Protein AF-A0A538I594-F1 (afdb_monomer_lite)

Radius of gyration: 25.8 Å; chains: 1; bounding box: 52×41×67 Å

Secondary structure (DSSP, 8-state):
-HHHHHHHHHHHHHHHHHHHHHSS------HHHHHHHHHHHHHHHHHHHHHHHHHHHHEEEEEEESBS-TT-TTSSEEEE-TTS-EEEE-B-EEPPTTPPPSEEEEEE-GGGHHHHHHHHHHHHHHHT-

pLDDT: mean 72.82, std 14.27, range [46.5, 92.06]

Structure (mmCIF, N/CA/C/O backbone):
data_AF-A0A538I594-F1
#
_entry.id   AF-A0A538I594-F1
#
loop_
_atom_site.group_PDB
_atom_site.id
_atom_site.type_symbol
_atom_site.label_atom_id
_atom_site.label_alt_id
_atom_site.label_comp_id
_atom_site.label_asym_id
_atom_site.label_entity_id
_atom_site.label_seq_id
_atom_site.pdbx_PDB_ins_code
_atom_site.Cartn_x
_atom_site.Cartn_y
_atom_site.Cartn_z
_atom_site.occupancy
_atom_site.B_iso_or_equiv
_atom_site.auth_seq_id
_atom_site.auth_comp_id
_atom_site.auth_asym_id
_atom_site.auth_atom_id
_atom_site.pdbx_PDB_model_num
ATOM 1 N N . MET A 1 1 ? -6.028 -26.132 -0.667 1.00 47.94 1 MET A N 1
ATOM 2 C CA . MET A 1 1 ? -5.666 -26.737 0.640 1.00 47.94 1 MET A CA 1
ATOM 3 C C . MET A 1 1 ? -5.294 -25.718 1.724 1.00 47.94 1 MET A C 1
ATOM 5 O O . MET A 1 1 ? -5.805 -25.833 2.826 1.00 47.94 1 MET A O 1
ATOM 9 N N . LYS A 1 2 ? -4.496 -24.674 1.438 1.00 50.09 2 LYS A N 1
ATOM 10 C CA . LYS A 1 2 ? -4.103 -23.657 2.445 1.00 50.09 2 LYS A CA 1
ATOM 11 C C . LYS A 1 2 ? -5.279 -22.894 3.092 1.00 50.09 2 LYS A C 1
ATOM 13 O O . LYS A 1 2 ? -5.247 -22.612 4.282 1.00 50.09 2 LYS A O 1
ATOM 18 N N . ARG A 1 3 ? -6.347 -22.616 2.330 1.00 48.97 3 ARG A N 1
ATOM 19 C CA . ARG A 1 3 ? -7.559 -21.928 2.829 1.00 48.97 3 ARG A CA 1
ATOM 20 C C . ARG A 1 3 ? -8.411 -22.790 3.771 1.00 48.97 3 ARG A C 1
ATOM 22 O O . ARG A 1 3 ? -9.019 -22.259 4.689 1.00 48.97 3 ARG A O 1
ATOM 29 N N . PHE A 1 4 ? -8.404 -24.110 3.578 1.00 50.75 4 PHE A N 1
ATOM 30 C CA . PHE A 1 4 ? -9.107 -25.058 4.450 1.00 50.75 4 PHE A CA 1
ATOM 31 C C . PHE A 1 4 ? -8.373 -25.260 5.777 1.00 50.75 4 PHE A C 1
ATOM 33 O O . PHE A 1 4 ? -9.011 -25.311 6.819 1.00 50.75 4 PHE A O 1
ATOM 40 N N . LEU A 1 5 ? -7.037 -25.275 5.751 1.00 52.72 5 LEU A N 1
ATOM 41 C CA . LEU A 1 5 ? -6.219 -25.280 6.967 1.00 52.72 5 LEU A CA 1
ATOM 42 C C . LEU A 1 5 ? -6.446 -24.021 7.814 1.00 52.72 5 LEU A C 1
ATOM 44 O O . LEU A 1 5 ? -6.625 -24.131 9.020 1.00 52.72 5 LEU A O 1
ATOM 48 N N . ALA A 1 6 ? -6.520 -22.841 7.191 1.00 54.38 6 ALA A N 1
ATOM 49 C CA . ALA A 1 6 ? -6.804 -21.599 7.911 1.00 54.38 6 ALA A CA 1
ATOM 50 C C . ALA A 1 6 ? -8.188 -21.605 8.592 1.00 54.38 6 ALA A C 1
ATOM 52 O O . ALA A 1 6 ? -8.308 -21.141 9.721 1.00 54.38 6 ALA A O 1
ATOM 53 N N . LEU A 1 7 ? -9.210 -22.165 7.932 1.00 55.16 7 LEU A N 1
ATOM 54 C CA . LEU A 1 7 ? -10.563 -22.321 8.484 1.00 55.16 7 LEU A CA 1
ATOM 55 C C . LEU A 1 7 ? -10.644 -23.376 9.598 1.00 55.16 7 LEU A C 1
ATOM 57 O O . LEU A 1 7 ? -11.351 -23.184 10.582 1.00 55.16 7 LEU A O 1
ATOM 61 N N . ALA A 1 8 ? -9.905 -24.478 9.471 1.00 54.72 8 ALA A N 1
ATOM 62 C CA . ALA A 1 8 ? -9.857 -25.515 10.498 1.00 54.72 8 ALA A CA 1
ATOM 63 C C . ALA A 1 8 ? -9.151 -25.023 11.772 1.00 54.72 8 ALA A C 1
ATOM 65 O O . ALA A 1 8 ? -9.608 -25.298 12.879 1.00 54.72 8 ALA A O 1
ATOM 66 N N . VAL A 1 9 ? -8.077 -24.241 11.622 1.00 58.16 9 VAL A N 1
ATOM 67 C CA . VAL A 1 9 ? -7.351 -23.646 12.753 1.00 58.16 9 VAL A CA 1
ATOM 68 C C . VAL A 1 9 ? -8.219 -22.621 13.486 1.00 58.16 9 VAL A C 1
ATOM 70 O O . VAL A 1 9 ? -8.278 -22.647 14.713 1.00 58.16 9 VAL A O 1
ATOM 73 N N . THR A 1 10 ? -8.952 -21.758 12.777 1.00 59.28 10 THR A N 1
ATOM 74 C CA . THR A 1 10 ? -9.850 -20.787 13.429 1.00 59.28 10 THR A CA 1
ATOM 75 C C . THR A 1 10 ? -11.040 -21.456 14.115 1.00 59.28 10 THR A C 1
ATOM 77 O O . THR A 1 10 ? -11.395 -21.059 15.225 1.00 59.28 10 THR A O 1
ATOM 80 N N . ALA A 1 11 ? -11.611 -22.507 13.518 1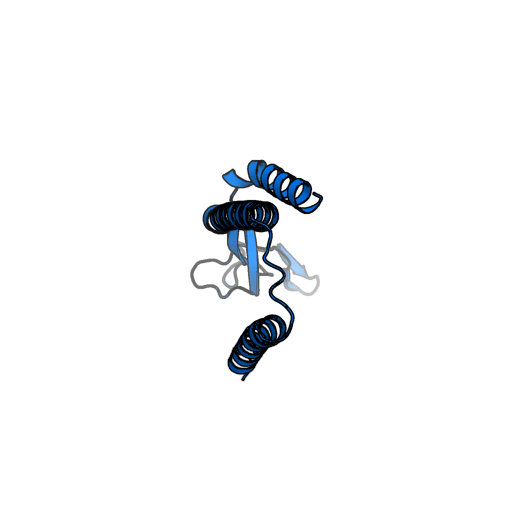.00 51.22 11 ALA A N 1
ATOM 81 C CA . ALA A 1 11 ? -12.671 -23.293 14.146 1.00 51.22 11 ALA A CA 1
ATOM 82 C C . ALA A 1 11 ? -12.179 -24.026 15.409 1.00 51.22 11 ALA A C 1
ATOM 84 O O . ALA A 1 11 ? -12.854 -23.995 16.437 1.00 51.22 11 ALA A O 1
ATOM 85 N N . ALA A 1 12 ? -10.981 -24.618 15.375 1.00 53.50 12 ALA A N 1
ATOM 86 C CA . ALA A 1 12 ? -10.391 -25.293 16.530 1.00 53.50 12 ALA A CA 1
ATOM 87 C C . ALA A 1 12 ? -10.090 -24.324 17.688 1.00 53.50 12 ALA A C 1
ATOM 89 O O . ALA A 1 12 ? -10.335 -24.656 18.846 1.00 53.50 12 ALA A O 1
ATOM 90 N N . VAL A 1 13 ? -9.631 -23.104 17.389 1.00 59.88 13 VAL A N 1
ATOM 91 C CA . VAL A 1 13 ? -9.413 -22.057 18.402 1.00 59.88 13 VAL A CA 1
ATOM 92 C C . VAL A 1 13 ? -10.740 -21.597 19.018 1.00 59.88 13 VAL A C 1
ATOM 94 O O . VAL A 1 13 ? -10.824 -21.443 20.236 1.00 59.88 13 VAL A O 1
ATOM 97 N N . ALA A 1 14 ? -11.797 -21.440 18.213 1.00 54.84 14 ALA A N 1
ATOM 98 C CA . ALA A 1 14 ? -13.121 -21.052 18.702 1.00 54.84 14 ALA A CA 1
ATOM 99 C C . ALA A 1 14 ? -13.753 -22.122 19.613 1.00 54.84 14 ALA A C 1
ATOM 101 O O . ALA A 1 14 ? -14.305 -21.789 20.662 1.00 54.84 14 ALA A O 1
ATOM 102 N N . VAL A 1 15 ? -13.622 -23.405 19.254 1.00 53.19 15 VAL A N 1
ATOM 103 C CA . VAL A 1 15 ? -14.098 -24.531 20.077 1.00 53.19 15 VAL A CA 1
ATOM 104 C C . VAL A 1 15 ? -13.243 -24.696 21.338 1.00 53.19 15 VAL A C 1
ATOM 106 O O . VAL A 1 15 ? -13.791 -24.936 22.411 1.00 53.19 15 VAL A O 1
ATOM 109 N N . GLY A 1 16 ? -11.924 -24.491 21.249 1.00 52.03 16 GLY A N 1
ATOM 110 C CA . GLY A 1 16 ? -11.021 -24.513 22.404 1.00 52.03 16 GLY A CA 1
ATOM 111 C C . GLY A 1 16 ? -11.332 -23.420 23.434 1.00 52.03 16 GLY A C 1
ATOM 112 O O . GLY A 1 16 ? -11.345 -23.694 24.632 1.00 52.03 16 GLY A O 1
ATOM 113 N N . LEU A 1 17 ? -11.670 -22.208 22.981 1.00 55.00 17 LEU A N 1
ATOM 114 C CA . LEU A 1 17 ? -12.136 -21.111 23.843 1.00 55.00 17 LEU A CA 1
ATOM 115 C C . LEU A 1 17 ? -13.481 -21.428 24.522 1.00 55.00 17 LEU A C 1
ATOM 117 O O . LEU A 1 17 ? -13.682 -21.074 25.684 1.00 55.00 17 LEU A O 1
ATOM 121 N N . TYR A 1 18 ? -14.387 -22.125 23.830 1.00 52.06 18 TYR A N 1
ATOM 122 C CA . TYR A 1 18 ? -15.671 -22.553 24.396 1.00 52.06 18 TYR A CA 1
ATOM 123 C C . TYR A 1 18 ? -15.510 -23.691 25.419 1.00 52.06 18 TYR A C 1
ATOM 125 O O . TYR A 1 18 ? -16.112 -23.660 26.487 1.00 52.06 18 TYR A O 1
ATOM 133 N N . ALA A 1 19 ? -14.649 -24.673 25.141 1.00 54.78 19 ALA A N 1
ATOM 134 C CA . ALA A 1 19 ? -14.382 -25.782 26.057 1.00 54.78 19 ALA A CA 1
ATOM 135 C C . ALA A 1 19 ? -13.633 -25.330 27.325 1.00 54.78 19 ALA A C 1
ATOM 137 O O . ALA A 1 19 ? -13.956 -25.781 28.421 1.00 54.78 19 ALA A O 1
ATOM 138 N N . ALA A 1 20 ? -12.697 -24.381 27.200 1.00 55.34 20 ALA A N 1
ATOM 139 C CA . ALA A 1 20 ? -11.981 -23.799 28.338 1.00 55.34 20 ALA A CA 1
ATOM 140 C C . ALA A 1 20 ? -12.874 -22.933 29.252 1.00 55.34 20 ALA A C 1
ATOM 142 O O . ALA A 1 20 ? -12.506 -22.669 30.393 1.00 55.34 20 ALA A O 1
ATOM 143 N N . THR A 1 21 ? -14.044 -22.498 28.772 1.00 55.22 21 THR A N 1
ATOM 144 C CA . THR A 1 21 ? -15.006 -21.683 29.537 1.00 55.22 21 THR A CA 1
ATOM 145 C C . THR A 1 21 ? -16.219 -22.475 30.033 1.00 55.22 21 THR A C 1
ATOM 147 O O . THR A 1 21 ? -16.965 -21.978 30.874 1.00 55.22 21 THR A O 1
ATOM 150 N N . ALA A 1 22 ? -16.409 -23.714 29.566 1.00 55.38 22 ALA A N 1
ATOM 151 C CA . ALA A 1 22 ? -17.561 -24.550 29.909 1.00 55.38 22 ALA A CA 1
ATOM 152 C C . ALA A 1 22 ? -17.384 -25.381 31.198 1.00 55.38 22 ALA A C 1
ATOM 154 O O . ALA A 1 22 ? -18.372 -25.857 31.753 1.00 55.38 22 ALA A O 1
ATOM 155 N N . GLY A 1 23 ? -16.152 -25.558 31.686 1.00 48.25 23 GLY A N 1
ATOM 156 C CA . GLY A 1 23 ? -15.827 -26.488 32.774 1.00 48.25 23 GLY A CA 1
ATOM 157 C C . GLY A 1 23 ? -14.871 -25.911 33.811 1.00 48.25 23 GLY A C 1
ATOM 158 O O . GLY A 1 23 ? -13.800 -26.452 34.045 1.00 48.25 23 GLY A O 1
ATOM 159 N N . GLY A 1 24 ? -15.235 -24.797 34.428 1.00 46.50 24 GLY A N 1
ATOM 160 C CA . GLY A 1 24 ? -14.494 -24.227 35.545 1.00 46.50 24 GLY A CA 1
ATOM 161 C C . GLY A 1 24 ? -15.327 -23.101 36.107 1.00 46.50 24 GLY A C 1
ATOM 162 O O . GLY A 1 24 ? -15.676 -22.201 35.353 1.00 46.50 24 GLY A O 1
ATOM 163 N N . THR A 1 25 ? -15.734 -23.241 37.371 1.00 46.50 25 THR A N 1
ATOM 164 C CA . THR A 1 25 ? -16.431 -22.261 38.220 1.00 46.50 25 THR A CA 1
ATOM 165 C C . THR A 1 25 ? -16.622 -20.911 37.548 1.00 46.50 25 THR A C 1
ATOM 167 O O . THR A 1 25 ? -15.621 -20.266 37.249 1.00 46.50 25 THR A O 1
ATOM 170 N N . GLN A 1 26 ? -17.876 -20.484 37.343 1.00 50.38 26 GLN A N 1
ATOM 171 C CA . GLN A 1 26 ? -18.222 -19.117 36.956 1.00 50.38 26 GLN A CA 1
ATOM 172 C C . GLN A 1 26 ? -17.475 -18.147 37.876 1.00 50.38 26 GLN A C 1
ATOM 174 O O . GLN A 1 26 ? -17.975 -17.743 38.924 1.00 50.38 26 GLN A O 1
ATOM 179 N N . GLN A 1 27 ? -16.254 -17.777 37.504 1.00 51.72 27 GLN A N 1
ATOM 180 C CA . GLN A 1 27 ? -15.569 -16.657 38.088 1.00 51.72 27 GLN A CA 1
ATOM 181 C C . GLN A 1 27 ? -16.310 -15.501 37.461 1.00 51.72 27 GLN A C 1
ATOM 183 O O . GLN A 1 27 ? -15.994 -15.077 36.351 1.00 51.72 27 GLN A O 1
ATOM 188 N N . ALA A 1 28 ? -17.423 -15.146 38.112 1.00 53.97 28 ALA A N 1
ATOM 189 C CA . ALA A 1 28 ? -18.292 -14.074 37.702 1.00 53.97 28 ALA A CA 1
ATOM 190 C C . ALA A 1 28 ? -17.369 -12.891 37.475 1.00 53.97 28 ALA A C 1
ATOM 192 O O . ALA A 1 28 ? -16.782 -12.363 38.423 1.00 53.97 28 ALA A O 1
ATOM 193 N N . VAL A 1 29 ? -17.158 -12.573 36.196 1.00 58.12 29 VAL A N 1
ATOM 194 C CA . VAL A 1 29 ? -16.347 -11.440 35.787 1.00 58.12 29 VAL A CA 1
ATOM 195 C C . VAL A 1 29 ? -16.963 -10.287 36.543 1.00 58.12 29 VAL A C 1
ATOM 197 O O . VAL A 1 29 ? -18.147 -9.990 36.347 1.00 58.12 29 VAL A O 1
ATOM 200 N N . THR A 1 30 ? -16.230 -9.730 37.506 1.00 74.75 30 THR A N 1
ATOM 201 C CA . THR A 1 30 ? -16.848 -8.743 38.386 1.00 74.75 30 THR A CA 1
ATOM 202 C C . THR A 1 30 ? -17.360 -7.612 37.497 1.00 74.75 30 THR A C 1
ATOM 204 O O . THR A 1 30 ? -16.761 -7.346 36.447 1.00 74.75 30 THR A O 1
ATOM 207 N N . PRO A 1 31 ? -18.454 -6.921 37.850 1.00 78.19 31 PRO A N 1
ATOM 208 C CA . PRO A 1 31 ? -18.948 -5.818 37.029 1.00 78.19 31 PRO A CA 1
ATOM 209 C C . PRO A 1 31 ? -17.831 -4.829 36.652 1.00 78.19 31 PRO A C 1
ATOM 211 O O . PRO A 1 31 ? -17.776 -4.349 35.522 1.00 78.19 31 PRO A O 1
ATOM 214 N N . ALA A 1 32 ? -16.864 -4.620 37.554 1.00 76.25 32 ALA A N 1
ATOM 215 C CA . ALA A 1 32 ? -15.647 -3.855 37.301 1.00 76.25 32 ALA A CA 1
ATOM 216 C C . ALA A 1 32 ? -14.744 -4.460 36.205 1.00 76.25 32 ALA A C 1
ATOM 218 O O . ALA A 1 32 ? -14.332 -3.737 35.296 1.00 76.25 32 ALA A O 1
ATOM 219 N N . GLN A 1 33 ? -14.461 -5.767 36.247 1.00 79.00 33 GLN A N 1
ATOM 220 C CA . GLN A 1 33 ? -13.689 -6.470 35.214 1.00 79.00 33 GLN A CA 1
ATOM 221 C C . GLN A 1 33 ? -14.402 -6.449 33.854 1.00 79.00 33 GLN A C 1
ATOM 223 O O . GLN A 1 33 ? -13.762 -6.204 32.831 1.00 79.00 33 GLN A O 1
ATOM 228 N N . PHE A 1 34 ? -15.726 -6.618 33.829 1.00 83.06 34 PHE A N 1
ATOM 229 C CA . PHE A 1 34 ? -16.500 -6.563 32.588 1.00 83.06 34 PHE A CA 1
ATOM 230 C C . PHE A 1 34 ? -16.502 -5.151 31.984 1.00 83.06 34 PHE A C 1
ATOM 232 O O . PHE A 1 34 ? -16.322 -4.982 30.777 1.00 83.06 34 PHE A O 1
ATOM 239 N N . ILE A 1 35 ? -16.631 -4.112 32.817 1.00 82.88 35 ILE A N 1
ATOM 240 C CA . ILE A 1 35 ? -16.526 -2.713 32.381 1.00 82.88 35 ILE A CA 1
ATOM 241 C C . ILE A 1 35 ? -15.119 -2.407 31.851 1.00 82.88 35 ILE A C 1
ATOM 243 O O . ILE A 1 35 ? -14.991 -1.742 30.819 1.00 82.88 35 ILE A O 1
ATOM 247 N N . ALA A 1 36 ? -14.068 -2.879 32.527 1.00 84.12 36 ALA A N 1
ATOM 248 C CA . ALA A 1 36 ? -12.688 -2.699 32.082 1.00 84.12 36 ALA A CA 1
ATOM 249 C C . ALA A 1 36 ? -12.448 -3.371 30.722 1.00 84.12 36 ALA A C 1
ATOM 251 O O . ALA A 1 36 ? -11.948 -2.724 29.798 1.00 84.12 36 ALA A O 1
ATOM 252 N N . LEU A 1 37 ? -12.904 -4.615 30.559 1.00 84.00 37 LEU A N 1
ATOM 253 C CA . LEU A 1 37 ? -12.810 -5.347 29.299 1.00 84.00 37 LEU A CA 1
ATOM 254 C C . LEU A 1 37 ? -13.598 -4.652 28.182 1.00 84.00 37 LEU A C 1
ATOM 256 O O . LEU A 1 37 ? -13.070 -4.421 27.097 1.00 84.00 37 LEU A O 1
ATOM 260 N N . LYS A 1 38 ? -14.837 -4.222 28.450 1.00 86.19 38 LYS A N 1
ATOM 261 C CA . LYS A 1 38 ? -15.654 -3.473 27.483 1.00 86.19 38 LYS A CA 1
ATOM 262 C C . LYS A 1 38 ? -14.952 -2.193 27.022 1.00 86.19 38 LYS A C 1
ATOM 264 O O . LYS A 1 38 ? -14.984 -1.872 25.831 1.00 86.19 38 LYS A O 1
ATOM 269 N N . LYS A 1 39 ? -14.294 -1.469 27.936 1.00 87.81 39 LYS A N 1
ATOM 270 C CA . LYS A 1 39 ? -13.485 -0.285 27.597 1.00 87.81 39 LYS A CA 1
ATOM 271 C C . LYS A 1 39 ? -12.299 -0.651 26.705 1.00 87.81 39 LYS A C 1
ATOM 273 O O . LYS A 1 39 ? -12.087 0.035 25.707 1.00 87.81 39 LYS A O 1
ATOM 278 N N . GLN A 1 40 ? -11.573 -1.722 27.023 1.00 85.19 40 GLN A N 1
ATOM 279 C CA . GLN A 1 40 ? -10.452 -2.199 26.207 1.00 85.19 40 GLN A CA 1
ATOM 280 C C . GLN A 1 40 ? -10.904 -2.601 24.799 1.00 85.19 40 GLN A C 1
ATOM 282 O O . GLN A 1 40 ? -10.331 -2.125 23.825 1.00 85.19 40 GLN A O 1
ATOM 287 N N . VAL A 1 41 ? -11.984 -3.378 24.674 1.00 88.81 41 VAL A N 1
ATOM 288 C CA . VAL A 1 41 ? -12.535 -3.788 23.372 1.00 88.81 41 VAL A CA 1
ATOM 289 C C . VAL A 1 41 ? -12.999 -2.575 22.567 1.00 88.81 41 VAL A C 1
ATOM 291 O O . VAL A 1 41 ? -12.672 -2.450 21.390 1.00 88.81 41 VAL A O 1
ATOM 294 N N . THR A 1 42 ? -13.700 -1.632 23.202 1.00 90.81 42 THR A N 1
ATOM 295 C CA . THR A 1 42 ? -14.146 -0.397 22.534 1.00 90.81 42 THR A CA 1
ATOM 296 C C . THR A 1 42 ? -12.961 0.436 22.050 1.00 90.81 42 THR A C 1
ATOM 298 O O . THR A 1 42 ? -13.017 1.027 20.972 1.00 90.81 42 THR A O 1
ATOM 301 N N . LYS A 1 43 ? -11.882 0.496 22.835 1.00 85.25 43 LYS A N 1
ATOM 302 C CA . LYS A 1 43 ? -10.649 1.178 22.444 1.00 85.25 43 LYS A CA 1
ATOM 303 C C . LYS A 1 43 ? -9.975 0.469 21.270 1.00 85.25 43 LYS A C 1
ATOM 305 O O . LYS A 1 43 ? -9.745 1.106 20.250 1.00 85.25 43 LYS A O 1
ATOM 310 N N . MET A 1 44 ? -9.777 -0.843 21.359 1.00 84.88 44 MET A N 1
ATOM 311 C CA . MET A 1 44 ? -9.168 -1.634 20.290 1.00 84.88 44 MET A CA 1
ATOM 312 C C . MET A 1 44 ? -9.960 -1.526 18.980 1.00 84.88 44 MET A C 1
ATOM 314 O O . MET A 1 44 ? -9.378 -1.366 17.912 1.00 84.88 44 MET A O 1
ATOM 318 N N . GLN A 1 45 ? -11.294 -1.511 19.053 1.00 90.19 45 GLN A N 1
ATOM 319 C CA . GLN A 1 45 ? -12.157 -1.280 17.894 1.00 90.19 45 GLN A CA 1
ATOM 320 C C . GLN A 1 45 ? -11.898 0.091 17.244 1.00 90.19 45 GLN A C 1
ATOM 322 O O . GLN A 1 45 ? -11.856 0.192 16.016 1.00 90.19 45 GLN A O 1
ATOM 327 N N . LYS A 1 46 ? -11.709 1.148 18.047 1.00 87.75 46 LYS A N 1
ATOM 328 C CA . LYS A 1 46 ? -11.373 2.492 17.547 1.00 87.75 46 LYS A CA 1
ATOM 329 C C . LYS A 1 46 ? -9.990 2.529 16.906 1.00 87.75 46 LYS A C 1
ATOM 331 O O . LYS A 1 46 ? -9.838 3.140 15.847 1.00 87.75 46 LYS A O 1
ATOM 336 N N . ASP A 1 47 ? -9.015 1.856 17.503 1.00 82.31 47 ASP A N 1
ATOM 337 C CA . ASP A 1 47 ? -7.645 1.812 16.992 1.00 82.31 47 ASP A CA 1
ATOM 338 C C . ASP A 1 47 ? -7.597 1.061 15.651 1.00 82.31 47 ASP A C 1
ATOM 340 O O . ASP A 1 47 ? -7.048 1.569 14.673 1.00 82.31 47 ASP A O 1
ATOM 344 N N . VAL A 1 48 ? -8.295 -0.078 15.548 1.00 88.12 48 VAL A N 1
ATOM 345 C CA . VAL A 1 48 ? -8.456 -0.826 14.290 1.00 88.12 48 VAL A CA 1
ATOM 346 C C . VAL A 1 48 ? -9.148 0.017 13.221 1.00 88.12 48 VAL A C 1
ATOM 348 O O . VAL A 1 48 ? -8.709 0.025 12.073 1.00 88.12 48 VAL A O 1
ATOM 351 N N . ASN A 1 49 ? -10.210 0.748 13.566 1.00 87.56 49 ASN A N 1
ATOM 352 C CA . ASN A 1 49 ? -10.896 1.614 12.606 1.00 87.56 49 ASN A CA 1
ATOM 353 C C . ASN A 1 49 ? -9.995 2.766 12.131 1.00 87.56 49 ASN A C 1
ATOM 355 O O . ASN A 1 49 ? -10.002 3.105 10.947 1.00 87.56 49 ASN A O 1
ATOM 359 N N . THR A 1 50 ? -9.184 3.326 13.032 1.00 85.62 50 THR A N 1
ATOM 360 C CA . THR A 1 50 ? -8.200 4.364 12.698 1.00 85.62 50 THR A CA 1
ATOM 361 C C . THR A 1 50 ? -7.148 3.821 11.737 1.00 85.62 50 THR A C 1
ATOM 363 O O . THR A 1 50 ? -6.885 4.442 10.707 1.00 85.62 50 THR A O 1
ATOM 366 N N . LEU A 1 51 ? -6.603 2.634 12.018 1.00 84.88 51 LEU A N 1
ATOM 367 C CA . LEU A 1 51 ? -5.622 1.986 11.154 1.00 84.88 51 LEU A CA 1
ATOM 368 C C . LEU A 1 51 ? -6.217 1.633 9.787 1.00 84.88 51 LEU A C 1
ATOM 370 O O . LEU A 1 51 ? -5.606 1.937 8.770 1.00 84.88 51 LEU A O 1
ATOM 374 N N . LYS A 1 52 ? -7.427 1.062 9.741 1.00 89.31 52 LYS A N 1
ATOM 375 C CA . LYS A 1 52 ? -8.126 0.774 8.478 1.00 89.31 52 LYS A CA 1
ATOM 376 C C . LYS A 1 52 ? -8.328 2.034 7.643 1.00 89.31 52 LYS A C 1
ATOM 378 O O . LYS A 1 52 ? -8.094 2.003 6.439 1.00 89.31 52 LYS A O 1
ATOM 383 N N . SER A 1 53 ? -8.729 3.141 8.272 1.00 87.88 53 SER A N 1
ATOM 384 C CA . SER A 1 53 ? -8.878 4.415 7.567 1.00 87.88 53 SER A CA 1
ATOM 385 C C . SER A 1 53 ? -7.542 4.957 7.068 1.00 87.88 53 SER A C 1
ATOM 387 O O . SER A 1 53 ? -7.528 5.565 6.004 1.00 87.88 53 SER A O 1
ATOM 389 N N . PHE A 1 54 ? -6.452 4.792 7.821 1.00 86.25 54 PHE A N 1
ATOM 390 C CA . PHE A 1 54 ? -5.126 5.196 7.360 1.00 86.25 54 PHE A CA 1
ATOM 391 C C . PHE A 1 54 ? -4.697 4.340 6.170 1.00 86.25 54 PHE A C 1
ATOM 393 O O . PHE A 1 54 ? -4.420 4.883 5.113 1.00 86.25 54 PHE A O 1
ATOM 400 N N . VAL A 1 55 ? -4.742 3.013 6.294 1.00 87.94 55 VAL A N 1
ATOM 401 C CA . VAL A 1 55 ? -4.380 2.088 5.211 1.00 87.94 55 VAL A CA 1
ATOM 402 C C . VAL A 1 55 ? -5.187 2.382 3.946 1.00 87.94 55 VAL A C 1
ATOM 404 O O . VAL A 1 55 ? -4.598 2.553 2.890 1.00 87.94 55 VAL A O 1
ATOM 407 N N . GLY A 1 56 ? -6.512 2.518 4.048 1.00 88.50 56 GLY A N 1
ATOM 408 C CA . GLY A 1 56 ? -7.364 2.734 2.877 1.00 88.50 56 GLY A CA 1
ATOM 409 C C . GLY A 1 56 ? -7.225 4.106 2.210 1.00 88.50 56 GLY A C 1
ATOM 410 O O . GLY A 1 56 ? -7.581 4.235 1.046 1.00 88.50 56 GLY A O 1
ATOM 411 N N . LYS A 1 57 ? -6.748 5.132 2.927 1.00 88.38 57 LYS A N 1
ATOM 412 C CA . LYS A 1 57 ? -6.585 6.492 2.377 1.00 88.38 57 LYS A CA 1
ATOM 413 C C . LYS A 1 57 ? -5.149 6.823 1.998 1.00 88.38 57 LYS A C 1
ATOM 415 O O . LYS A 1 57 ? -4.936 7.655 1.131 1.00 88.38 57 LYS A O 1
ATOM 420 N N . CYS A 1 58 ? -4.192 6.229 2.698 1.00 89.88 58 CYS A N 1
ATOM 421 C CA . CYS A 1 58 ? -2.800 6.642 2.663 1.00 89.88 58 CYS A CA 1
ATOM 422 C C . CYS A 1 58 ? -1.881 5.597 2.061 1.00 89.88 58 CYS A C 1
ATOM 424 O O . CYS A 1 58 ? -0.801 5.974 1.629 1.00 89.88 58 CYS A O 1
ATOM 426 N N . LEU A 1 59 ? -2.248 4.311 2.070 1.00 91.31 59 LEU A N 1
ATOM 427 C CA . LEU A 1 59 ? -1.422 3.280 1.456 1.00 91.31 59 LEU A CA 1
ATOM 428 C C . LEU A 1 59 ? -1.955 2.951 0.069 1.00 91.31 59 LEU A C 1
ATOM 430 O O . LEU A 1 59 ? -3.125 2.611 -0.105 1.00 91.31 59 LEU A O 1
ATOM 434 N N . GLY A 1 60 ? -1.060 3.035 -0.903 1.00 91.00 60 GLY A N 1
ATOM 435 C CA . GLY A 1 60 ? -1.281 2.590 -2.265 1.00 91.00 60 GLY A CA 1
ATOM 436 C C . GLY A 1 60 ? -0.262 1.533 -2.661 1.00 91.00 60 GLY A C 1
ATOM 437 O O . GLY A 1 60 ? 0.555 1.071 -1.858 1.00 91.00 60 GLY A O 1
ATOM 438 N N . TYR A 1 61 ? -0.307 1.165 -3.933 1.00 90.62 61 TYR A N 1
ATOM 439 C CA . TYR A 1 61 ? 0.753 0.407 -4.569 1.00 90.62 61 TYR A CA 1
ATOM 440 C C . TYR A 1 61 ? 1.114 1.065 -5.897 1.00 90.62 61 TYR A C 1
ATOM 442 O O . TYR A 1 61 ? 0.241 1.588 -6.589 1.00 90.62 61 TYR A O 1
ATOM 450 N N . ALA A 1 62 ? 2.395 1.032 -6.244 1.00 88.81 62 ALA A N 1
ATOM 451 C CA . ALA A 1 62 ? 2.887 1.426 -7.554 1.00 88.81 62 ALA A CA 1
ATOM 452 C C . ALA A 1 62 ? 3.529 0.209 -8.236 1.00 88.81 62 ALA A C 1
ATOM 454 O O . ALA A 1 62 ? 4.340 -0.477 -7.601 1.00 88.81 62 ALA A O 1
ATOM 455 N N . PRO A 1 63 ? 3.160 -0.092 -9.492 1.00 88.69 63 PRO A N 1
ATOM 456 C CA .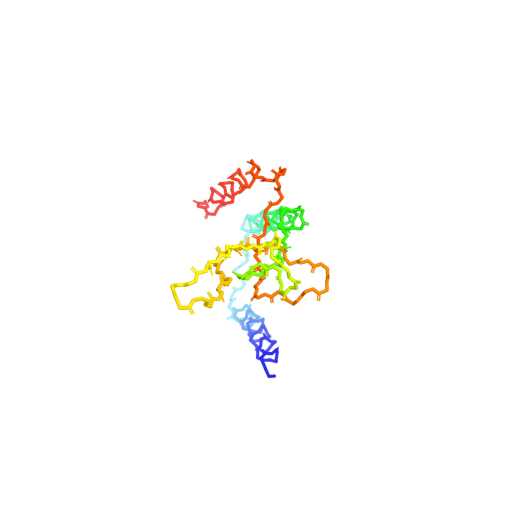 PRO A 1 63 ? 3.851 -1.093 -10.292 1.00 88.69 63 PRO A CA 1
ATOM 457 C C . PRO A 1 63 ? 5.216 -0.552 -10.715 1.00 88.69 63 PRO A C 1
ATOM 459 O O . PRO A 1 63 ? 5.293 0.575 -11.192 1.00 88.69 63 PRO A O 1
ATOM 462 N N . ILE A 1 64 ? 6.275 -1.339 -10.536 1.00 86.38 64 ILE A N 1
ATOM 463 C CA . ILE A 1 64 ? 7.650 -0.941 -10.848 1.00 86.38 64 ILE A CA 1
ATOM 464 C C . ILE A 1 64 ? 8.256 -1.893 -11.875 1.00 86.38 64 ILE A C 1
ATOM 466 O O . ILE A 1 64 ? 8.074 -3.110 -11.773 1.00 86.38 64 ILE A O 1
ATOM 470 N N . VAL A 1 65 ? 9.004 -1.329 -12.819 1.00 84.12 65 VAL A N 1
ATOM 471 C CA . VAL A 1 65 ? 9.882 -2.050 -13.748 1.00 84.12 65 VAL A CA 1
ATOM 472 C C . VAL A 1 65 ? 11.349 -1.800 -13.385 1.00 84.12 65 VAL A C 1
ATOM 474 O O . VAL A 1 65 ? 11.722 -0.700 -12.972 1.00 84.12 65 VAL A O 1
ATOM 477 N N . GLN A 1 66 ? 12.183 -2.837 -13.480 1.00 74.88 66 GLN A N 1
ATOM 478 C CA . GLN A 1 66 ? 13.580 -2.824 -13.028 1.00 74.88 66 GLN A CA 1
ATOM 479 C C . GLN A 1 66 ? 14.531 -2.142 -14.028 1.00 74.88 66 GLN A C 1
ATOM 481 O O . GLN A 1 66 ? 15.593 -1.649 -13.634 1.00 74.88 66 GLN A O 1
ATOM 486 N N . PHE A 1 67 ? 14.169 -2.125 -15.312 1.00 73.81 67 PHE A N 1
ATOM 487 C CA . PHE A 1 67 ? 15.061 -1.733 -16.410 1.00 73.81 67 PHE A CA 1
ATOM 488 C C . PHE A 1 67 ? 14.537 -0.557 -17.250 1.00 73.81 67 PHE A C 1
ATOM 490 O O . PHE A 1 67 ? 15.068 -0.299 -18.327 1.00 73.81 67 PHE A O 1
ATOM 497 N N . GLY A 1 68 ? 13.536 0.180 -16.757 1.00 67.31 68 GLY A N 1
ATOM 498 C CA . GLY A 1 68 ? 12.831 1.196 -17.544 1.00 67.31 68 GLY A CA 1
ATOM 499 C C . GLY A 1 68 ? 11.874 0.585 -18.576 1.00 67.31 68 GLY A C 1
ATOM 500 O O . GLY A 1 68 ? 11.563 -0.605 -18.520 1.00 67.31 68 GLY A O 1
ATOM 501 N N . ALA A 1 69 ? 11.377 1.411 -19.499 1.00 65.62 69 ALA A N 1
ATOM 502 C CA . ALA A 1 69 ? 10.366 1.001 -20.472 1.00 65.62 69 ALA A CA 1
ATOM 503 C C . ALA A 1 69 ? 10.923 -0.025 -21.474 1.00 65.62 69 ALA A C 1
ATOM 505 O O . ALA A 1 69 ? 11.936 0.215 -22.136 1.00 65.62 69 ALA A O 1
ATOM 506 N N . ALA A 1 70 ? 10.216 -1.143 -21.660 1.00 58.16 70 ALA A N 1
ATOM 507 C CA . ALA A 1 70 ? 10.664 -2.244 -22.523 1.00 58.16 70 ALA A CA 1
ATOM 508 C C . ALA A 1 70 ? 10.674 -1.886 -24.029 1.00 58.16 70 ALA A C 1
ATOM 510 O O . ALA A 1 70 ? 11.186 -2.649 -24.847 1.00 58.16 70 ALA A O 1
ATOM 511 N N . GLY A 1 71 ? 10.093 -0.737 -24.401 1.00 57.94 71 GLY A N 1
ATOM 512 C CA . GLY A 1 71 ? 9.836 -0.328 -25.786 1.00 57.94 71 GLY A CA 1
ATOM 513 C C . GLY A 1 71 ? 10.634 0.869 -26.315 1.00 57.94 71 GLY A C 1
ATOM 514 O O . GLY A 1 71 ? 10.378 1.285 -27.444 1.00 57.94 71 GLY A O 1
ATOM 515 N N . GLY A 1 72 ? 11.570 1.452 -25.560 1.00 56.31 72 GLY A N 1
ATOM 516 C CA . GLY A 1 72 ? 12.336 2.595 -26.066 1.00 56.31 72 GLY A CA 1
ATOM 517 C C . GLY A 1 72 ? 13.199 3.305 -25.029 1.00 56.31 72 GLY A C 1
ATOM 518 O O . GLY A 1 72 ? 12.899 3.313 -23.841 1.00 56.31 72 GLY A O 1
ATOM 519 N N . THR A 1 73 ? 14.263 3.943 -25.520 1.00 56.44 73 THR A N 1
ATOM 520 C CA . THR A 1 73 ? 15.373 4.606 -24.803 1.00 56.44 73 THR A CA 1
ATOM 521 C C . THR A 1 73 ? 14.991 5.794 -23.905 1.00 56.44 73 THR A C 1
ATOM 523 O O . THR A 1 73 ? 15.858 6.555 -23.481 1.00 56.44 73 THR A O 1
ATOM 526 N N . THR A 1 74 ? 13.708 6.004 -23.621 1.00 60.50 74 THR A N 1
ATOM 527 C CA . THR A 1 74 ? 13.212 7.182 -22.895 1.00 60.50 74 THR A CA 1
ATOM 528 C C . THR A 1 74 ? 13.191 7.023 -21.374 1.00 60.50 74 THR A C 1
ATOM 530 O O . THR A 1 74 ? 12.994 8.020 -20.684 1.00 60.50 74 THR A O 1
ATOM 533 N N . ALA A 1 75 ? 13.402 5.814 -20.846 1.00 62.38 75 ALA A N 1
ATOM 534 C CA . ALA A 1 75 ? 13.428 5.528 -19.410 1.00 62.38 75 ALA A CA 1
ATOM 535 C C . ALA A 1 75 ? 14.469 4.443 -19.085 1.00 62.38 75 ALA A C 1
ATOM 537 O O . ALA A 1 75 ? 14.689 3.546 -19.894 1.00 62.38 75 ALA A O 1
ATOM 538 N N . GLY A 1 76 ? 15.100 4.508 -17.907 1.00 69.44 76 GLY A N 1
ATOM 539 C CA . GLY A 1 76 ? 16.221 3.626 -17.544 1.00 69.44 76 GLY A CA 1
ATOM 540 C C . GLY A 1 76 ? 17.598 4.278 -17.695 1.00 69.44 76 GLY A C 1
ATOM 541 O O . GLY A 1 76 ? 17.747 5.307 -18.355 1.00 69.44 76 GLY A O 1
ATOM 542 N N . TYR A 1 77 ? 18.629 3.676 -17.093 1.00 69.75 77 TYR A N 1
ATOM 543 C CA . TYR A 1 77 ? 20.005 4.017 -17.450 1.00 69.75 77 TYR A CA 1
ATOM 544 C C . TYR A 1 77 ? 20.423 3.186 -18.662 1.00 69.75 77 TYR A C 1
ATOM 546 O O . TYR A 1 77 ? 20.432 1.955 -18.608 1.00 69.75 77 TYR A O 1
ATOM 554 N N . HIS A 1 78 ? 20.787 3.862 -19.748 1.00 74.62 78 HIS A N 1
ATOM 555 C CA . HIS A 1 78 ? 21.293 3.240 -20.969 1.00 74.62 78 HIS A CA 1
ATOM 556 C C . HIS A 1 78 ? 22.820 3.317 -20.990 1.00 74.62 78 HIS A C 1
ATOM 558 O O . HIS A 1 78 ? 23.397 4.402 -20.896 1.00 74.62 78 HIS A O 1
ATOM 564 N N . TYR A 1 79 ? 23.476 2.161 -21.082 1.00 71.19 79 TYR A N 1
ATOM 565 C CA . TYR A 1 79 ? 24.928 2.053 -21.170 1.00 71.19 79 TYR A CA 1
ATOM 566 C C . TYR A 1 79 ? 25.320 1.406 -22.487 1.00 71.19 79 TYR A C 1
ATOM 568 O O . TYR A 1 79 ? 24.820 0.340 -22.846 1.00 71.19 79 TYR A O 1
ATOM 576 N N . LYS A 1 80 ? 26.289 2.020 -23.164 1.00 82.25 80 LYS A N 1
ATOM 577 C CA . LYS A 1 80 ? 26.971 1.415 -24.301 1.00 82.25 80 LYS A CA 1
ATOM 578 C C . LYS A 1 80 ? 28.270 0.781 -23.822 1.00 82.25 80 LYS A C 1
ATOM 580 O O . LYS A 1 80 ? 29.127 1.466 -23.261 1.00 82.25 80 LYS A O 1
ATOM 585 N N . GLN A 1 81 ? 28.395 -0.524 -24.010 1.00 81.62 81 GLN A N 1
ATOM 586 C CA . GLN A 1 81 ? 29.579 -1.277 -23.625 1.00 81.62 81 GLN A CA 1
ATOM 587 C C . GLN A 1 81 ? 30.730 -1.051 -24.624 1.00 81.62 81 GLN A C 1
ATOM 589 O O . GLN A 1 81 ? 30.492 -0.670 -25.774 1.00 81.62 81 GLN A O 1
ATOM 594 N N . PRO A 1 82 ? 31.992 -1.307 -24.224 1.00 87.88 82 PRO A N 1
ATOM 595 C CA . PRO A 1 82 ? 33.149 -1.184 -25.115 1.00 87.88 82 PRO A CA 1
ATOM 596 C C . PRO A 1 82 ? 33.106 -2.108 -26.342 1.00 87.88 82 PRO A C 1
ATOM 598 O O . PRO A 1 82 ? 33.728 -1.799 -27.354 1.00 87.88 82 PRO A O 1
ATOM 601 N N . ASP A 1 83 ? 32.371 -3.220 -26.267 1.00 92.06 83 ASP A N 1
ATOM 602 C CA . ASP A 1 83 ? 32.136 -4.150 -27.382 1.00 92.06 83 ASP A CA 1
ATOM 603 C C . ASP A 1 83 ? 31.029 -3.679 -28.350 1.00 92.06 83 ASP A C 1
ATOM 605 O O . ASP A 1 83 ? 30.732 -4.349 -29.338 1.00 92.06 83 ASP A O 1
ATOM 609 N N . GLY A 1 84 ? 30.427 -2.516 -28.082 1.00 84.38 84 GLY A N 1
ATOM 610 C CA . GLY A 1 84 ? 29.369 -1.917 -28.888 1.00 84.38 84 GLY A CA 1
ATOM 611 C C . GLY A 1 84 ? 27.955 -2.387 -28.546 1.00 84.38 84 GLY A C 1
ATOM 612 O O . GLY A 1 84 ? 27.011 -1.835 -29.113 1.00 84.38 84 GLY A O 1
ATOM 613 N N . SER A 1 85 ? 27.789 -3.345 -27.629 1.00 83.75 85 SER A N 1
ATOM 614 C CA . SER A 1 85 ? 26.470 -3.771 -27.151 1.00 83.75 85 SER A CA 1
ATOM 615 C C . SER A 1 85 ? 25.835 -2.736 -26.214 1.00 83.75 85 SER A C 1
ATOM 617 O O . SER A 1 85 ? 26.517 -1.894 -25.623 1.00 83.75 85 SER A O 1
ATOM 619 N N . GLU A 1 86 ? 24.511 -2.784 -26.082 1.00 81.31 86 GLU A N 1
ATOM 620 C CA . GLU A 1 86 ? 23.745 -1.863 -25.242 1.00 81.31 86 GLU A CA 1
ATOM 621 C C . GLU A 1 86 ? 23.101 -2.611 -24.072 1.00 81.31 86 GLU A C 1
ATOM 623 O O . GLU A 1 86 ? 22.536 -3.691 -24.247 1.00 81.31 86 GLU A O 1
ATOM 628 N N . ILE A 1 87 ? 23.185 -2.026 -22.875 1.00 75.62 87 ILE A N 1
ATOM 629 C CA . ILE A 1 87 ? 22.543 -2.528 -21.660 1.00 75.62 87 ILE A CA 1
ATOM 630 C C . ILE A 1 87 ? 21.627 -1.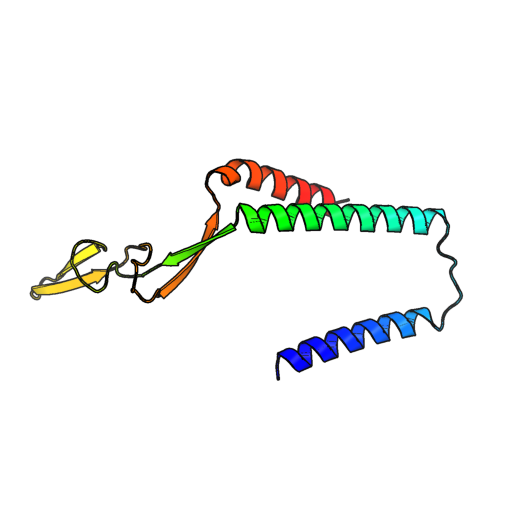437 -21.106 1.00 75.62 87 ILE A C 1
ATOM 632 O O . ILE A 1 87 ? 22.073 -0.325 -20.816 1.00 75.62 87 ILE A O 1
ATOM 636 N N . LEU A 1 88 ? 20.361 -1.789 -20.885 1.00 71.25 88 LEU A N 1
ATOM 637 C CA . LEU A 1 88 ? 19.477 -1.058 -19.980 1.00 71.25 88 LEU A CA 1
ATOM 638 C C . LEU A 1 88 ? 19.674 -1.608 -18.566 1.00 71.25 88 LEU A C 1
ATOM 640 O O . LEU A 1 88 ? 19.564 -2.813 -18.342 1.00 71.25 88 LEU A O 1
ATOM 644 N N . THR A 1 89 ? 20.007 -0.746 -17.610 1.00 70.31 89 THR A N 1
ATOM 645 C CA . THR A 1 89 ? 20.177 -1.142 -16.205 1.00 70.31 89 THR A CA 1
ATOM 646 C C . THR A 1 89 ? 19.576 -0.117 -15.236 1.00 70.31 89 THR A C 1
ATOM 648 O O . THR A 1 89 ? 19.064 0.931 -15.628 1.00 70.31 89 THR A O 1
ATOM 651 N N . SER A 1 90 ? 19.583 -0.502 -13.961 1.00 62.91 90 SER A N 1
ATOM 652 C CA . SER A 1 90 ? 18.700 -0.128 -12.851 1.00 62.91 90 SER A CA 1
ATOM 653 C C . SER A 1 90 ? 18.214 1.326 -12.779 1.00 62.91 90 SER A C 1
ATOM 655 O O . SER A 1 90 ? 18.781 2.124 -12.032 1.00 62.91 90 SER A O 1
ATOM 657 N N . ALA A 1 91 ? 17.086 1.642 -13.414 1.00 67.62 91 ALA A N 1
ATOM 658 C CA . ALA A 1 91 ? 16.196 2.683 -12.903 1.00 67.62 91 ALA A CA 1
ATOM 659 C C . ALA A 1 91 ? 14.903 2.002 -12.454 1.00 67.62 91 ALA A C 1
ATOM 661 O O . ALA A 1 91 ? 14.266 1.311 -13.245 1.00 67.62 91 ALA A O 1
ATOM 662 N N . LEU A 1 92 ? 14.544 2.169 -11.179 1.00 74.06 92 LEU A N 1
ATOM 663 C CA . LEU A 1 92 ? 13.210 1.804 -10.713 1.00 74.06 92 LEU A CA 1
ATOM 664 C C . LEU A 1 92 ? 12.247 2.840 -11.286 1.00 74.06 92 LEU A C 1
ATOM 666 O O . LEU A 1 92 ? 12.281 3.994 -10.858 1.00 74.06 92 LEU A O 1
ATOM 670 N N . ASP A 1 93 ? 11.429 2.430 -12.248 1.00 79.56 93 ASP A N 1
ATOM 671 C CA . ASP A 1 93 ? 10.440 3.304 -12.879 1.00 79.56 93 ASP A CA 1
ATOM 672 C C . ASP A 1 93 ? 9.025 2.759 -12.688 1.00 79.56 93 ASP A C 1
ATOM 674 O O . ASP A 1 93 ? 8.831 1.556 -12.506 1.00 79.56 93 ASP A O 1
ATOM 678 N N . VAL A 1 94 ? 8.034 3.647 -12.702 1.00 82.12 94 VAL A N 1
ATOM 679 C CA . VAL A 1 94 ? 6.626 3.261 -12.611 1.00 82.12 94 VAL A CA 1
ATOM 680 C C . VAL A 1 94 ? 6.198 2.678 -13.954 1.00 82.12 94 VAL A C 1
ATOM 682 O O . VAL A 1 94 ? 6.337 3.332 -14.983 1.00 82.12 94 VAL A O 1
ATOM 685 N N . ALA A 1 95 ? 5.659 1.457 -13.942 1.00 83.75 95 ALA A N 1
ATOM 686 C CA . ALA A 1 95 ? 5.262 0.761 -15.165 1.00 83.75 95 ALA A CA 1
ATOM 687 C C . ALA A 1 95 ? 4.242 1.585 -15.971 1.00 83.75 95 ALA A C 1
ATOM 689 O O . ALA A 1 95 ? 3.238 2.058 -15.421 1.00 83.75 95 ALA A O 1
ATOM 690 N N . ALA A 1 96 ? 4.480 1.725 -17.276 1.00 79.88 96 ALA A N 1
ATOM 691 C CA . ALA A 1 96 ? 3.566 2.420 -18.169 1.00 79.88 96 ALA A CA 1
ATOM 692 C C . ALA A 1 96 ? 2.315 1.574 -18.473 1.00 79.88 96 ALA A C 1
ATOM 694 O O . ALA A 1 96 ? 2.255 0.363 -18.244 1.00 79.88 96 ALA A O 1
ATOM 695 N N . THR A 1 97 ? 1.281 2.213 -19.023 1.00 80.94 97 THR A N 1
ATOM 696 C CA . THR A 1 97 ? 0.047 1.521 -19.413 1.00 80.94 97 THR A CA 1
ATOM 697 C C . THR A 1 97 ? 0.336 0.430 -20.446 1.00 80.94 97 THR A C 1
ATOM 699 O O . THR A 1 97 ? 0.789 0.723 -21.548 1.00 80.94 97 THR A O 1
ATOM 702 N N . GLY A 1 98 ? 0.013 -0.821 -20.105 1.00 80.94 98 GLY A N 1
ATOM 703 C CA . GLY A 1 98 ? 0.236 -1.989 -20.966 1.00 80.94 98 GLY A CA 1
ATOM 704 C C . GLY A 1 98 ? 1.546 -2.734 -20.697 1.00 80.94 98 GLY A C 1
ATOM 705 O O . GLY A 1 98 ? 1.745 -3.805 -21.267 1.00 80.94 98 GLY A O 1
ATOM 706 N N . GLU A 1 99 ? 2.406 -2.227 -19.810 1.00 79.00 99 GLU A N 1
ATOM 707 C CA . GLU A 1 99 ? 3.606 -2.939 -19.371 1.00 79.00 99 GLU A CA 1
ATOM 708 C C . GLU A 1 99 ? 3.297 -3.934 -18.245 1.00 79.00 99 GLU A C 1
ATOM 710 O O . GLU A 1 99 ? 2.394 -3.740 -17.427 1.00 79.00 99 GLU A O 1
ATOM 715 N N . THR A 1 100 ? 4.063 -5.027 -18.204 1.00 85.12 100 THR A N 1
ATOM 716 C CA . THR A 1 100 ? 4.000 -5.993 -17.102 1.00 85.12 100 THR A CA 1
ATOM 717 C C . THR A 1 100 ? 5.007 -5.578 -16.030 1.00 85.12 100 THR A C 1
ATOM 719 O O . THR A 1 100 ? 6.190 -5.494 -16.346 1.00 85.12 100 THR A O 1
ATOM 722 N N . PRO A 1 101 ? 4.582 -5.317 -14.781 1.00 88.00 101 PRO A N 1
ATOM 723 C CA . PRO A 1 101 ? 5.503 -4.924 -13.721 1.00 88.00 101 PRO A CA 1
ATOM 724 C C . PRO A 1 101 ? 6.364 -6.084 -13.224 1.00 88.00 101 PRO A C 1
ATOM 726 O O . PRO A 1 101 ? 5.874 -7.202 -13.059 1.00 88.00 101 PRO A O 1
ATOM 729 N N . ASP A 1 102 ? 7.611 -5.774 -12.873 1.00 86.38 102 ASP A N 1
ATOM 730 C CA . ASP A 1 102 ? 8.535 -6.701 -12.211 1.00 86.38 102 ASP A CA 1
ATOM 731 C C . ASP A 1 102 ? 8.241 -6.811 -10.705 1.00 86.38 102 ASP A C 1
ATOM 733 O O . ASP A 1 102 ? 8.454 -7.855 -10.084 1.00 86.38 102 ASP A O 1
ATOM 737 N N . ALA A 1 103 ? 7.734 -5.729 -10.100 1.00 87.19 103 ALA A N 1
ATOM 738 C CA . ALA A 1 103 ? 7.392 -5.675 -8.682 1.00 87.19 103 ALA A CA 1
ATOM 739 C C . ALA A 1 103 ? 6.237 -4.706 -8.383 1.00 87.19 103 AL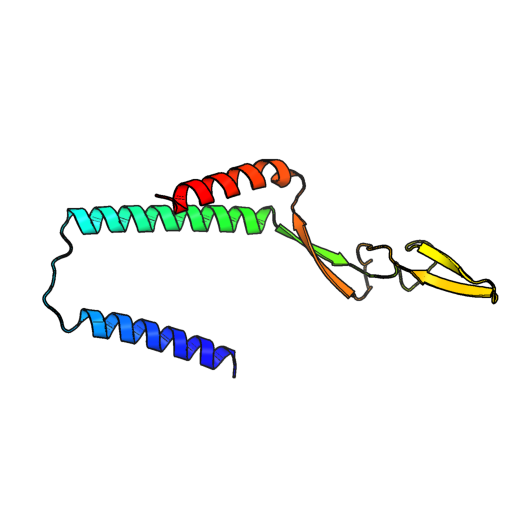A A C 1
ATOM 741 O O . ALA A 1 103 ? 5.911 -3.814 -9.165 1.00 87.19 103 ALA A O 1
ATOM 742 N N . LEU A 1 104 ? 5.642 -4.854 -7.195 1.00 90.50 104 LEU A N 1
ATOM 743 C CA . LEU A 1 104 ? 4.721 -3.878 -6.614 1.00 90.50 104 LEU A CA 1
ATOM 744 C C . LEU A 1 104 ? 5.370 -3.254 -5.382 1.00 90.50 104 LEU A C 1
ATOM 746 O O . LEU A 1 104 ? 5.763 -3.967 -4.456 1.00 90.50 104 LEU A O 1
ATOM 750 N N . PHE A 1 105 ? 5.458 -1.930 -5.354 1.00 89.00 105 PHE A N 1
ATOM 751 C CA . PHE A 1 105 ? 5.960 -1.188 -4.203 1.00 89.00 105 PHE A CA 1
ATOM 752 C C . PHE A 1 105 ? 4.787 -0.609 -3.427 1.00 89.00 105 PHE A C 1
ATOM 754 O O . PHE A 1 105 ? 3.871 -0.041 -4.017 1.00 89.00 105 PHE A O 1
ATOM 761 N N . VAL A 1 106 ? 4.817 -0.733 -2.099 1.00 89.19 106 VAL A N 1
ATOM 762 C CA . VAL A 1 106 ? 3.859 -0.030 -1.240 1.00 89.19 106 VAL A CA 1
ATOM 763 C C . VAL A 1 106 ? 4.216 1.448 -1.250 1.00 89.19 106 VAL A C 1
ATOM 765 O O . VAL A 1 106 ? 5.355 1.817 -0.963 1.00 89.19 106 VAL A O 1
ATOM 768 N N . THR A 1 107 ? 3.239 2.290 -1.557 1.00 88.50 107 THR A N 1
ATOM 769 C CA . THR A 1 107 ? 3.404 3.743 -1.572 1.00 88.50 107 THR A CA 1
ATOM 770 C C . THR A 1 107 ? 2.615 4.379 -0.439 1.00 88.50 107 THR A C 1
ATOM 772 O O . THR A 1 107 ? 1.623 3.825 0.039 1.00 88.50 107 THR A O 1
ATOM 775 N N . ILE A 1 108 ? 3.082 5.543 0.011 1.00 89.44 108 ILE A N 1
ATOM 776 C CA . ILE A 1 108 ? 2.373 6.378 0.979 1.00 89.44 108 ILE A CA 1
ATOM 777 C C . ILE A 1 108 ? 1.970 7.662 0.265 1.00 89.44 108 ILE A C 1
ATOM 779 O O . ILE A 1 108 ? 2.829 8.333 -0.305 1.00 89.44 108 ILE A O 1
ATOM 783 N N . ASP A 1 109 ? 0.684 8.004 0.311 1.00 87.12 109 ASP A N 1
ATOM 784 C CA . ASP A 1 109 ? 0.193 9.278 -0.205 1.00 87.12 109 ASP A CA 1
ATOM 785 C C . ASP A 1 109 ? 0.926 10.439 0.480 1.00 87.12 109 ASP A C 1
ATOM 787 O O . ASP A 1 109 ? 1.109 10.457 1.704 1.00 87.12 109 ASP A O 1
ATOM 791 N N . GLN A 1 110 ? 1.354 11.424 -0.308 1.00 86.25 110 GLN A N 1
ATOM 792 C CA . GLN A 1 110 ? 2.159 12.535 0.186 1.00 86.25 110 GLN A CA 1
ATOM 793 C C . GLN A 1 110 ? 1.451 13.324 1.301 1.00 86.25 110 GLN A C 1
ATOM 795 O O . GLN A 1 110 ? 2.104 13.764 2.252 1.00 86.25 110 GLN A O 1
ATOM 800 N N . GLN A 1 111 ? 0.121 13.447 1.244 1.00 87.38 111 GLN A N 1
ATOM 801 C CA . GLN A 1 111 ? -0.685 14.115 2.271 1.00 87.38 111 GLN A CA 1
ATOM 802 C C . GLN A 1 111 ? -0.651 13.368 3.615 1.00 87.38 111 GLN A C 1
ATOM 804 O O . GL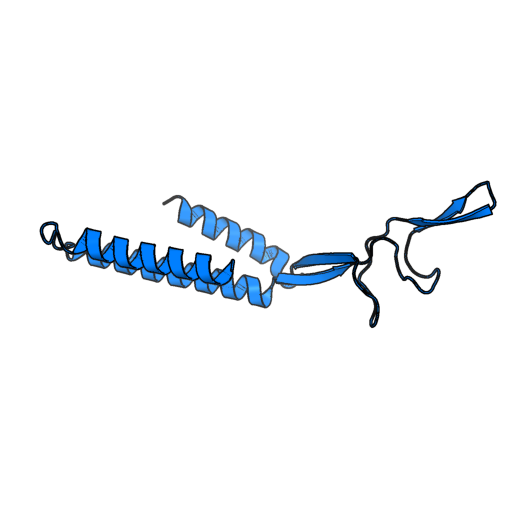N A 1 111 ? -0.941 13.949 4.664 1.00 87.38 111 GLN A O 1
ATOM 809 N N . CYS A 1 112 ? -0.260 12.092 3.605 1.00 87.19 112 CYS A N 1
ATOM 810 C CA . CYS A 1 112 ? -0.209 11.237 4.780 1.00 87.19 112 CYS A CA 1
ATOM 811 C C . CYS A 1 112 ? 1.174 11.126 5.437 1.00 87.19 112 CYS A C 1
ATOM 813 O O . CYS A 1 112 ? 1.275 10.583 6.5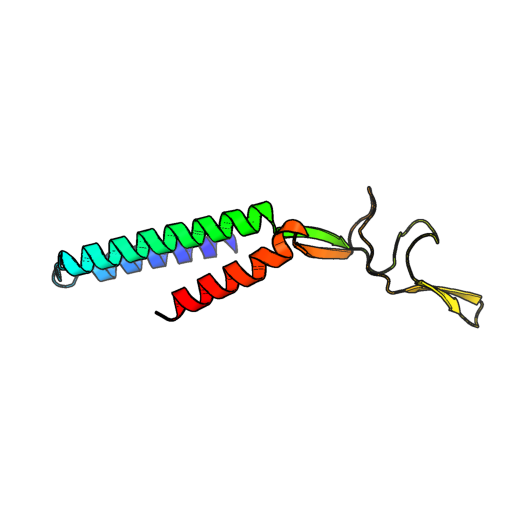38 1.00 87.19 112 CYS A O 1
ATOM 815 N N . ILE A 1 113 ? 2.244 11.651 4.828 1.00 81.31 113 ILE A N 1
ATOM 816 C CA . ILE A 1 113 ? 3.618 11.505 5.349 1.00 81.31 113 ILE A CA 1
ATOM 817 C C . ILE A 1 113 ? 3.759 12.113 6.759 1.00 81.31 113 ILE A C 1
ATOM 819 O O . ILE A 1 113 ? 4.355 11.505 7.650 1.00 81.31 113 ILE A O 1
ATOM 823 N N . GLY A 1 114 ? 3.160 13.285 7.000 1.00 76.00 114 GLY A N 1
ATOM 824 C CA . GLY A 1 114 ? 3.202 13.946 8.311 1.00 76.00 114 GLY A CA 1
ATOM 825 C C . GLY A 1 114 ? 2.350 13.254 9.383 1.00 76.00 114 GLY A C 1
ATOM 826 O O . GLY A 1 114 ? 2.743 13.171 10.549 1.00 76.00 114 GLY A O 1
ATOM 827 N N . SER A 1 115 ? 1.192 12.716 9.000 1.00 70.75 115 SER A N 1
ATOM 828 C CA . SER A 1 115 ? 0.249 12.040 9.900 1.00 70.75 115 SER A CA 1
ATOM 829 C C . SER A 1 115 ? 0.644 10.590 10.206 1.00 70.75 115 SER A C 1
ATOM 831 O O . SER A 1 115 ? 0.356 10.112 11.308 1.00 70.75 115 SER A O 1
ATOM 833 N N . ALA A 1 116 ? 1.387 9.931 9.310 1.00 67.94 116 ALA A N 1
ATOM 834 C CA . ALA A 1 116 ? 1.905 8.575 9.491 1.00 67.94 116 ALA A CA 1
ATOM 835 C C . ALA A 1 116 ? 2.774 8.449 10.754 1.00 67.94 116 ALA A C 1
ATOM 837 O O . ALA A 1 116 ? 2.566 7.555 11.579 1.00 67.94 116 ALA A O 1
ATOM 838 N N . LYS A 1 117 ? 3.701 9.396 10.961 1.00 67.31 117 LYS A N 1
ATOM 839 C CA . LYS A 1 117 ? 4.572 9.431 12.148 1.00 67.31 117 LYS A CA 1
ATOM 840 C C . LYS A 1 117 ? 3.762 9.585 13.439 1.00 67.31 117 LYS A C 1
ATOM 842 O O . LYS A 1 117 ? 4.021 8.892 14.422 1.00 67.31 117 LYS A O 1
ATOM 847 N N . LEU A 1 118 ? 2.754 10.459 13.424 1.00 62.50 118 LEU A N 1
ATOM 848 C CA . LEU A 1 118 ? 1.933 10.761 14.597 1.00 62.50 118 LEU A CA 1
ATOM 849 C C . LEU A 1 118 ? 1.009 9.590 14.981 1.00 62.50 118 LEU A C 1
ATOM 851 O O . LEU A 1 118 ? 0.787 9.335 16.165 1.00 62.50 118 LEU A O 1
ATOM 855 N N . GLN A 1 119 ? 0.473 8.862 13.998 1.00 68.25 119 GLN A N 1
ATOM 856 C CA . GLN A 1 119 ? -0.400 7.709 14.242 1.00 68.25 119 GLN A CA 1
ATOM 857 C C . GLN A 1 119 ? 0.373 6.479 14.729 1.00 68.25 119 GLN A C 1
ATOM 859 O O . GLN A 1 119 ? -0.071 5.838 15.682 1.00 68.25 119 GLN A O 1
ATOM 864 N N . LEU A 1 120 ? 1.553 6.199 14.165 1.00 67.25 120 LEU A N 1
ATOM 865 C CA . LEU A 1 120 ? 2.418 5.109 14.633 1.00 67.25 120 LEU A CA 1
ATOM 866 C C . LEU A 1 120 ? 2.880 5.324 16.080 1.00 67.25 120 LEU A C 1
ATOM 868 O O . LEU A 1 120 ? 2.828 4.398 16.887 1.00 67.25 120 LEU A O 1
ATOM 872 N N . GLN A 1 121 ? 3.254 6.555 16.444 1.00 69.38 121 GLN A N 1
ATOM 873 C CA . GLN A 1 121 ? 3.638 6.886 17.821 1.00 69.38 121 GLN A CA 1
ATOM 874 C C . GLN A 1 121 ? 2.473 6.738 18.810 1.00 69.38 121 GLN A C 1
ATOM 876 O O . GLN A 1 121 ? 2.668 6.237 19.918 1.00 69.38 121 GLN A O 1
ATOM 881 N N . ARG A 1 122 ? 1.252 7.130 18.416 1.00 66.81 122 ARG A N 1
ATOM 882 C CA . ARG A 1 122 ? 0.054 6.963 19.256 1.00 66.81 122 ARG A CA 1
ATOM 883 C C . ARG A 1 122 ? -0.291 5.495 19.488 1.00 66.81 122 ARG A C 1
ATOM 885 O O . ARG A 1 122 ? -0.610 5.145 20.619 1.00 66.81 122 ARG A O 1
ATOM 892 N N . LEU A 1 123 ? -0.184 4.653 18.461 1.00 65.81 123 LEU A N 1
ATOM 893 C CA . LEU A 1 123 ? -0.397 3.209 18.591 1.00 65.81 123 LEU A CA 1
ATOM 894 C C . LEU A 1 123 ? 0.641 2.576 19.530 1.00 65.81 123 LEU A C 1
ATOM 896 O O . LEU A 1 123 ? 0.276 1.823 20.431 1.00 65.81 123 LEU A O 1
ATOM 900 N N . HIS A 1 124 ? 1.918 2.947 19.392 1.00 65.31 124 HIS A N 1
ATOM 901 C CA . HIS A 1 124 ? 2.991 2.431 20.248 1.00 65.31 124 HIS A CA 1
ATOM 902 C C . HIS A 1 124 ? 2.789 2.819 21.722 1.00 65.31 124 HIS A C 1
ATOM 904 O O . HIS A 1 124 ? 2.805 1.963 22.601 1.00 65.31 124 HIS A O 1
ATOM 910 N N . ALA A 1 125 ? 2.493 4.095 21.995 1.00 63.97 125 ALA A N 1
ATOM 911 C CA . ALA A 1 125 ? 2.241 4.587 23.351 1.00 63.97 125 ALA A CA 1
ATOM 912 C C . ALA A 1 125 ? 0.987 3.974 24.007 1.00 63.97 125 ALA A C 1
ATOM 914 O O . ALA A 1 125 ? 0.839 4.017 25.229 1.00 63.97 125 ALA A O 1
ATOM 915 N N . GLN A 1 126 ? 0.066 3.432 23.206 1.00 61.44 126 GLN A N 1
ATOM 916 C CA . GLN A 1 126 ? -1.138 2.761 23.686 1.00 61.44 126 GLN A CA 1
ATOM 917 C C . GLN A 1 126 ? -0.965 1.250 23.870 1.00 61.44 126 GLN A C 1
ATOM 919 O O . GLN A 1 126 ? -1.705 0.695 24.673 1.00 61.44 126 GLN A O 1
ATOM 924 N N . SER A 1 127 ? -0.006 0.619 23.183 1.00 56.56 127 SER A N 1
ATOM 925 C CA . SER A 1 127 ? 0.367 -0.791 23.376 1.00 56.56 127 SER A CA 1
ATOM 926 C C . SER A 1 127 ? 1.222 -1.022 24.627 1.00 56.56 127 SER A C 1
ATOM 928 O O . SER A 1 127 ? 1.300 -2.152 25.098 1.00 56.56 127 SER A O 1
ATOM 930 N N . SER A 1 128 ? 1.894 0.012 25.141 1.00 57.38 128 SER A N 1
ATOM 931 C CA . SER A 1 128 ? 2.778 -0.082 26.316 1.00 57.38 128 SER A CA 1
ATOM 932 C C . SER A 1 128 ? 2.088 0.235 27.654 1.00 57.38 128 SER A C 1
ATOM 934 O O . SER A 1 128 ? 2.776 0.442 28.650 1.00 57.38 128 SER A O 1
ATOM 936 N N . ARG A 1 129 ? 0.751 0.317 27.688 1.00 47.81 129 ARG A N 1
ATOM 937 C CA . ARG A 1 129 ? -0.055 0.458 28.914 1.00 47.81 129 ARG A CA 1
ATOM 938 C C . ARG A 1 129 ? -1.009 -0.713 29.051 1.00 47.81 129 ARG A C 1
ATOM 940 O O . ARG A 1 129 ? -1.262 -1.101 30.208 1.00 47.81 129 ARG A O 1
#

Sequence (129 aa):
MKRFLALAVTAAVAVGLYAATAGGTQQAVTPAQFIALKKQVTKMQKDVNTLKSFVGKCLGYAPIVQFGAAGGTTAGYHYKQPDGSEILTSALDVAATGETPDALFVTIDQQCIGSAKLQLQRLHAQSSR

Foldseek 3Di:
DVVVVVVVVVVVVVVVVVVVPVPDPCPPCPPVNVVVVVVVVVVVVVLVVVVVVQCVPWKDKFFWAQQFDPPDDPTADWDQDPVRDIDRGGDTDGDDPPDDGPDIDIGTDPVCPVVVVVSVVVVVVVVVD